Protein AF-A0A1F7N893-F1 (afdb_monomer)

Sequence (96 aa):
MLRCMRPRGCAMAEMVRKQLYIEPRQERLLKERAKKYGVTEADLIRQAIDRGLERTAPQVPDPEAWKQVERFIEHRRTGRLRQRKRTWTRDELYDR

Secondary structure (DSSP, 8-state):
-----PPP------PPP------HHHHHHHHHHHHHHTS-HHHHHHHHHHHHHHHHS-----HHHHHHHHHHHHHHHHS----PPP-S-SGGGT--

Structure (mmCIF, N/CA/C/O backbone):
data_AF-A0A1F7N893-F1
#
_entry.id   AF-A0A1F7N893-F1
#
loop_
_atom_site.group_PDB
_atom_site.id
_atom_site.type_symbol
_atom_site.label_atom_id
_atom_site.label_alt_id
_atom_site.label_comp_id
_atom_site.label_asym_id
_atom_site.label_entity_id
_atom_site.label_seq_id
_atom_site.pdbx_PDB_ins_code
_atom_site.Cartn_x
_atom_site.Cartn_y
_atom_site.Cartn_z
_atom_site.occupancy
_atom_site.B_iso_or_equiv
_atom_site.auth_seq_id
_atom_site.auth_comp_id
_atom_site.auth_asym_id
_atom_site.auth_atom_id
_atom_site.pdbx_PDB_model_num
ATOM 1 N N . MET A 1 1 ? 3.728 -22.734 35.943 1.00 41.47 1 MET A N 1
ATOM 2 C CA . MET A 1 1 ? 3.513 -23.491 34.690 1.00 41.47 1 MET A CA 1
ATOM 3 C C . MET A 1 1 ? 2.091 -23.235 34.201 1.00 41.47 1 MET A C 1
ATOM 5 O O . MET A 1 1 ? 1.180 -23.895 34.676 1.00 41.47 1 MET A O 1
ATOM 9 N N . LEU A 1 2 ? 1.868 -22.262 33.309 1.00 40.94 2 LEU A N 1
ATOM 10 C CA . LEU A 1 2 ? 0.575 -22.125 32.626 1.00 40.94 2 LEU A CA 1
ATOM 11 C C . LEU A 1 2 ? 0.724 -22.635 31.195 1.00 40.94 2 LEU A C 1
ATOM 13 O O . LEU A 1 2 ? 1.365 -22.025 30.343 1.00 40.94 2 LEU A O 1
ATOM 17 N N . ARG A 1 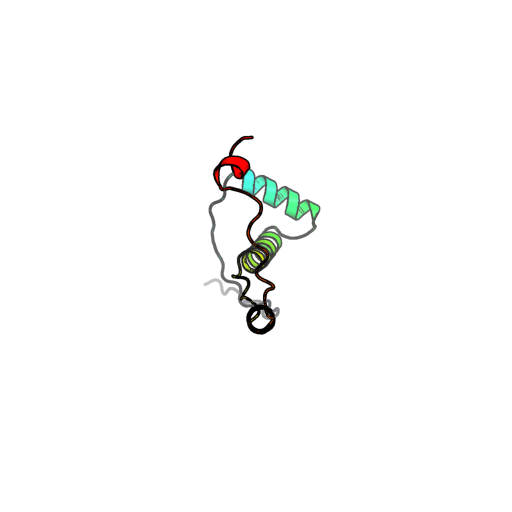3 ? 0.155 -23.818 30.977 1.00 44.88 3 ARG A N 1
ATOM 18 C CA . ARG A 1 3 ? 0.086 -24.513 29.699 1.00 44.88 3 ARG A CA 1
ATOM 19 C C . ARG A 1 3 ? -0.901 -23.759 28.811 1.00 44.88 3 ARG A C 1
ATOM 21 O O . ARG A 1 3 ? -2.108 -23.906 28.962 1.00 44.88 3 ARG A O 1
ATOM 28 N N . CYS A 1 4 ? -0.393 -22.924 27.910 1.00 34.81 4 CYS A N 1
ATOM 29 C CA . CYS A 1 4 ? -1.224 -22.274 26.905 1.00 34.81 4 CYS A CA 1
ATOM 30 C C . CYS A 1 4 ? -1.684 -23.345 25.901 1.00 34.81 4 CYS A C 1
ATOM 32 O O . CYS A 1 4 ? -0.882 -23.902 25.146 1.00 34.81 4 CYS A O 1
ATOM 34 N N . MET A 1 5 ? -2.970 -23.696 25.958 1.00 48.31 5 MET A N 1
ATOM 35 C CA . MET A 1 5 ? -3.629 -24.551 24.976 1.00 48.31 5 MET A CA 1
ATOM 36 C C . MET A 1 5 ? -3.601 -23.842 23.620 1.00 48.31 5 MET A C 1
ATOM 38 O O . MET A 1 5 ? -4.215 -22.794 23.457 1.00 48.31 5 MET A O 1
ATOM 42 N N . ARG A 1 6 ? -2.876 -24.405 22.645 1.00 51.38 6 ARG A N 1
ATOM 43 C CA . ARG A 1 6 ? -2.933 -23.948 21.251 1.00 51.38 6 ARG A CA 1
ATOM 44 C C . ARG A 1 6 ? -4.300 -24.331 20.675 1.00 51.38 6 ARG A C 1
ATOM 46 O O . ARG A 1 6 ? -4.573 -25.534 20.607 1.00 51.38 6 ARG A O 1
ATOM 53 N N . PRO A 1 7 ? -5.142 -23.387 20.227 1.00 50.91 7 PRO A N 1
ATOM 54 C CA . PRO A 1 7 ? -6.291 -23.754 19.422 1.00 50.91 7 PRO A CA 1
ATOM 55 C C . PRO A 1 7 ? -5.778 -24.212 18.051 1.00 50.91 7 PRO A C 1
ATOM 57 O O . PRO A 1 7 ? -5.118 -23.471 17.322 1.00 50.91 7 PRO A O 1
ATOM 60 N N . ARG A 1 8 ? -6.030 -25.484 17.736 1.00 52.31 8 ARG A N 1
ATOM 61 C CA . ARG A 1 8 ? -5.897 -26.037 16.386 1.00 52.31 8 ARG A CA 1
ATOM 62 C C . ARG A 1 8 ? -7.043 -25.492 15.529 1.00 52.31 8 ARG A C 1
ATOM 64 O O . ARG A 1 8 ? -8.186 -25.568 15.964 1.00 52.31 8 ARG A O 1
ATOM 71 N N . GLY A 1 9 ? -6.743 -25.059 14.304 1.00 52.34 9 GLY A N 1
ATOM 72 C CA . GLY A 1 9 ? -7.735 -25.039 13.221 1.00 52.34 9 GLY A CA 1
ATOM 73 C C . GLY A 1 9 ? -8.150 -23.671 12.679 1.00 52.34 9 GLY A C 1
ATOM 74 O O . GLY A 1 9 ? -9.301 -23.282 12.806 1.00 52.34 9 GLY A O 1
ATOM 75 N N . CYS A 1 10 ? -7.233 -22.986 11.999 1.00 40.25 10 CYS A N 1
ATOM 76 C CA . CYS A 1 10 ? -7.524 -22.223 10.782 1.00 40.25 10 CYS A CA 1
ATOM 77 C C . CYS A 1 10 ? -6.176 -21.931 10.130 1.00 40.25 10 CYS A C 1
ATOM 79 O O . CYS A 1 10 ? -5.453 -21.043 10.573 1.00 40.25 10 CYS A O 1
ATOM 81 N N . ALA A 1 11 ? -5.792 -22.719 9.126 1.00 46.16 11 ALA A N 1
ATOM 82 C CA . ALA A 1 11 ? -4.612 -22.428 8.323 1.00 46.16 11 ALA A CA 1
ATOM 83 C C . ALA A 1 11 ? -4.926 -21.244 7.392 1.00 46.16 11 ALA A C 1
ATOM 85 O O . ALA A 1 11 ? -5.061 -21.394 6.184 1.00 46.16 11 ALA A O 1
ATOM 86 N N . MET A 1 12 ? -5.079 -20.052 7.974 1.00 55.03 12 MET A N 1
ATOM 87 C CA . MET A 1 12 ? -4.683 -18.837 7.277 1.00 55.03 12 MET A CA 1
ATOM 88 C C . MET A 1 12 ? -3.176 -18.971 7.054 1.00 55.03 12 MET A C 1
ATOM 90 O O . MET A 1 12 ? -2.488 -19.458 7.954 1.00 55.03 12 MET A O 1
ATOM 94 N N . ALA A 1 13 ? -2.685 -18.622 5.863 1.00 69.12 13 ALA A N 1
ATOM 95 C CA . ALA A 1 13 ? -1.261 -18.669 5.529 1.00 69.12 13 ALA A CA 1
ATOM 96 C C . ALA A 1 13 ? -0.391 -18.219 6.716 1.00 69.12 13 ALA A C 1
ATOM 98 O O . ALA A 1 13 ? -0.778 -17.294 7.430 1.00 69.12 13 ALA A O 1
ATOM 99 N N . GLU A 1 14 ? 0.745 -18.881 6.948 1.00 86.81 14 GLU A N 1
ATOM 100 C CA . GLU A 1 14 ? 1.640 -18.572 8.068 1.00 86.81 14 GLU A CA 1
ATOM 101 C C . GLU A 1 14 ? 1.958 -17.067 8.097 1.00 86.81 14 GLU A C 1
ATOM 103 O O . GLU A 1 14 ? 2.666 -16.539 7.240 1.00 86.81 14 GLU A O 1
ATOM 108 N N . MET A 1 15 ? 1.371 -16.347 9.058 1.00 85.94 15 MET A N 1
ATOM 109 C CA . MET A 1 15 ? 1.519 -14.898 9.156 1.00 85.94 15 MET A CA 1
ATOM 110 C C . MET A 1 15 ? 2.722 -14.558 10.030 1.00 85.94 15 MET A C 1
ATOM 112 O O . MET A 1 15 ? 2.794 -14.949 11.196 1.00 85.94 15 MET A O 1
ATOM 116 N N . VAL A 1 16 ? 3.643 -13.757 9.496 1.00 91.56 16 VAL A N 1
ATOM 117 C CA . VAL A 1 16 ? 4.785 -13.239 10.258 1.00 91.56 16 VAL A CA 1
ATOM 118 C C . VAL A 1 16 ? 4.393 -11.927 10.936 1.00 91.56 16 VAL A C 1
ATOM 120 O O . VAL A 1 16 ? 4.088 -10.942 10.263 1.00 91.56 16 VAL A O 1
ATOM 123 N N . ARG A 1 17 ? 4.446 -11.874 12.275 1.00 92.19 17 ARG A N 1
ATOM 124 C CA . ARG A 1 17 ? 4.207 -10.630 13.026 1.00 92.19 17 ARG A CA 1
ATOM 125 C C . ARG A 1 17 ? 5.308 -9.614 12.717 1.00 92.19 17 ARG A C 1
ATOM 127 O O . ARG A 1 17 ? 6.487 -9.882 12.945 1.00 92.19 17 ARG A O 1
ATOM 134 N N . LYS A 1 18 ? 4.918 -8.432 12.241 1.00 91.31 18 LYS A N 1
ATOM 135 C CA . LYS A 1 18 ? 5.808 -7.285 12.021 1.00 91.31 18 LYS A CA 1
ATOM 136 C C . LYS A 1 18 ? 5.361 -6.109 12.887 1.00 91.31 18 LYS A C 1
ATOM 138 O O . LYS A 1 18 ? 4.165 -5.894 13.055 1.00 91.31 18 LYS A O 1
ATOM 143 N N . GLN A 1 19 ? 6.322 -5.372 13.442 1.00 93.88 19 GLN A N 1
ATOM 144 C CA . GLN A 1 19 ? 6.095 -4.125 14.174 1.00 93.88 19 GLN A CA 1
ATOM 145 C C . GLN A 1 19 ? 6.637 -2.976 13.323 1.00 93.88 19 GLN A C 1
ATOM 147 O O . GLN A 1 19 ? 7.770 -3.051 12.851 1.00 93.88 19 GLN A O 1
ATOM 152 N N . LEU A 1 20 ? 5.826 -1.943 13.104 1.00 91.56 20 LEU A N 1
ATOM 153 C CA . LEU A 1 20 ? 6.138 -0.817 12.225 1.00 91.56 20 LEU A CA 1
ATOM 154 C C . LEU A 1 20 ? 5.893 0.487 12.990 1.00 91.56 20 LEU A C 1
ATOM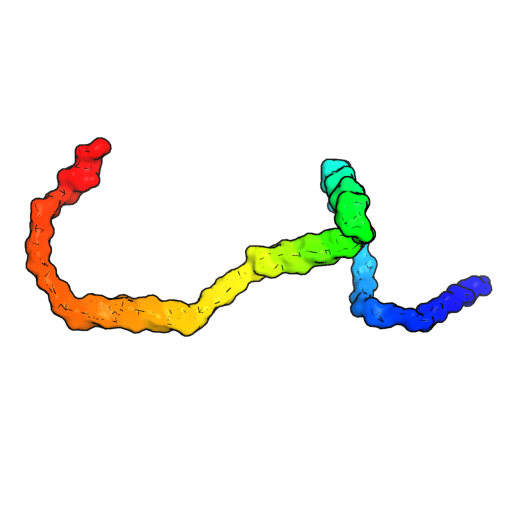 156 O O . LEU A 1 20 ? 4.937 0.568 13.762 1.00 91.56 20 LEU A O 1
ATOM 160 N N . TYR A 1 21 ? 6.732 1.494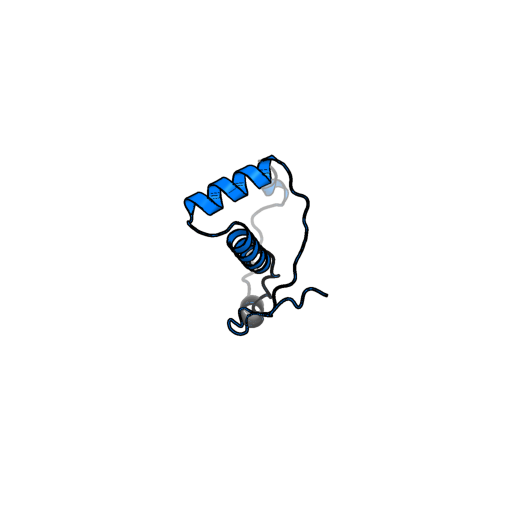 12.758 1.00 97.06 21 TYR A N 1
ATOM 161 C CA . TYR A 1 21 ? 6.452 2.871 13.159 1.00 97.06 21 TYR A CA 1
ATOM 162 C C . TYR A 1 21 ? 5.869 3.613 11.959 1.00 97.06 21 TYR A C 1
ATOM 164 O O . TYR A 1 21 ? 6.410 3.528 10.858 1.00 97.06 21 TYR A O 1
ATOM 172 N N . ILE A 1 22 ? 4.762 4.318 12.176 1.00 95.94 22 ILE A N 1
ATOM 173 C CA . ILE A 1 22 ? 4.063 5.103 11.157 1.00 95.94 22 ILE A CA 1
ATOM 174 C C . ILE A 1 22 ? 3.784 6.502 11.697 1.00 95.94 22 ILE A C 1
ATOM 176 O O . ILE A 1 22 ? 3.723 6.717 12.909 1.00 95.94 22 ILE A O 1
ATOM 180 N N . GLU A 1 23 ? 3.615 7.467 10.803 1.00 98.31 23 GLU A N 1
ATOM 181 C CA . GLU A 1 23 ? 3.314 8.839 11.205 1.00 98.31 23 GLU A CA 1
ATOM 182 C C . GLU A 1 23 ? 1.893 8.950 11.794 1.00 98.31 23 GLU A C 1
ATOM 184 O O . GLU A 1 23 ? 0.985 8.244 11.342 1.00 98.31 23 GLU A O 1
ATOM 189 N N . PRO A 1 24 ? 1.621 9.910 12.702 1.00 98.19 24 PRO A N 1
ATOM 190 C CA . PRO A 1 24 ? 0.276 10.119 13.257 1.00 98.19 24 PRO A CA 1
ATOM 191 C C . PRO A 1 24 ? -0.805 10.330 12.185 1.00 98.19 24 PRO A C 1
ATOM 193 O O . PRO A 1 24 ? -1.955 9.913 12.330 1.00 98.19 24 PRO A O 1
ATOM 196 N N . ARG A 1 25 ? -0.430 10.955 11.061 1.00 97.94 25 ARG A N 1
ATOM 197 C CA . ARG A 1 25 ? -1.315 11.127 9.905 1.00 97.94 25 ARG A CA 1
ATOM 198 C C . ARG A 1 25 ? -1.681 9.788 9.257 1.00 97.94 25 ARG A C 1
ATOM 200 O O . ARG A 1 25 ? -2.825 9.626 8.836 1.00 97.94 25 ARG A O 1
ATOM 207 N N . GLN A 1 26 ? -0.726 8.867 9.139 1.00 96.69 26 GLN A N 1
ATOM 208 C CA . GLN A 1 26 ? -0.928 7.549 8.533 1.00 96.69 26 GLN A CA 1
ATOM 209 C C . GLN A 1 26 ? -1.821 6.678 9.419 1.00 96.69 26 GLN A C 1
ATOM 211 O O . GLN A 1 26 ? -2.761 6.081 8.904 1.00 96.69 26 GLN A O 1
ATOM 216 N N . GLU A 1 27 ? -1.604 6.703 10.734 1.00 97.56 27 GLU A N 1
ATOM 217 C CA . GLU A 1 27 ? -2.449 6.035 11.734 1.00 97.56 27 GLU A CA 1
ATOM 218 C C . GLU A 1 27 ? -3.920 6.465 11.618 1.00 97.56 27 GLU A C 1
ATOM 220 O O . GLU A 1 27 ? -4.822 5.635 11.487 1.00 97.56 27 GLU A O 1
ATOM 225 N N . ARG A 1 28 ? -4.176 7.782 11.579 1.00 97.94 28 ARG A N 1
ATOM 226 C CA . ARG A 1 28 ? -5.538 8.315 11.409 1.00 97.94 28 ARG A CA 1
ATOM 227 C C . ARG A 1 28 ? -6.185 7.811 10.117 1.00 97.94 28 ARG A C 1
ATOM 229 O O . ARG A 1 28 ? -7.318 7.337 10.129 1.00 97.94 28 ARG A O 1
ATOM 236 N N . LEU A 1 29 ? -5.451 7.888 9.009 1.00 97.31 29 LEU A N 1
ATOM 237 C CA . LEU A 1 29 ? -5.936 7.446 7.704 1.00 97.31 29 LEU A CA 1
ATOM 238 C C . LEU A 1 29 ? -6.196 5.936 7.645 1.00 97.31 29 LEU A C 1
ATOM 240 O O . LEU A 1 29 ? -7.112 5.506 6.943 1.00 97.31 29 LEU A O 1
ATOM 244 N N . LEU A 1 30 ? -5.386 5.137 8.340 1.00 96.94 30 LEU A N 1
ATOM 245 C CA . LEU A 1 30 ? -5.537 3.690 8.407 1.00 96.94 30 LEU A CA 1
ATOM 246 C C . LEU A 1 30 ? -6.846 3.327 9.114 1.00 96.94 30 LEU A C 1
ATOM 248 O O . LEU A 1 30 ? -7.661 2.603 8.542 1.00 96.94 30 LEU A O 1
ATOM 252 N N . LYS A 1 31 ? -7.097 3.930 10.281 1.00 96.88 31 LYS A N 1
ATOM 253 C CA . LYS A 1 31 ? -8.337 3.771 11.056 1.00 96.88 31 LYS A CA 1
ATOM 254 C C . LYS A 1 31 ? -9.583 4.188 10.288 1.00 96.88 31 LYS A C 1
ATOM 256 O O . LYS A 1 31 ? -10.552 3.432 10.208 1.00 96.88 31 LYS A O 1
ATOM 261 N N . GLU A 1 32 ? -9.559 5.380 9.695 1.00 98.00 32 GLU A N 1
ATOM 262 C CA . GLU A 1 32 ? -10.685 5.903 8.916 1.00 98.00 32 GLU A CA 1
ATOM 263 C C . GLU A 1 32 ? -11.040 4.979 7.747 1.00 98.00 32 GLU A C 1
ATOM 265 O O . GLU A 1 32 ? -12.214 4.682 7.516 1.00 98.00 32 GLU A O 1
ATOM 270 N N . ARG A 1 33 ? -10.030 4.484 7.020 1.00 97.12 33 ARG A N 1
ATOM 271 C CA . ARG A 1 33 ? -10.239 3.606 5.864 1.00 97.12 33 ARG A CA 1
ATOM 272 C C . ARG A 1 33 ? -10.654 2.198 6.260 1.00 97.12 33 ARG A C 1
ATOM 274 O O . ARG A 1 33 ? -11.563 1.667 5.634 1.00 97.12 33 ARG A O 1
ATOM 281 N N . ALA A 1 34 ? -10.044 1.619 7.291 1.00 97.06 34 ALA A N 1
ATOM 282 C CA . ALA A 1 34 ? -10.436 0.314 7.817 1.00 97.06 34 ALA A CA 1
ATOM 283 C C . ALA A 1 34 ? -11.921 0.324 8.212 1.00 97.06 34 ALA A C 1
ATOM 285 O O . ALA A 1 34 ? -12.697 -0.507 7.738 1.00 97.06 34 ALA A O 1
ATOM 286 N N . LYS A 1 35 ? -12.350 1.361 8.948 1.00 96.88 35 LYS A N 1
ATOM 287 C CA . LYS A 1 35 ? -13.760 1.568 9.301 1.00 96.88 35 LYS A CA 1
ATOM 288 C C . LYS A 1 35 ? -14.647 1.753 8.070 1.00 96.88 35 LYS A C 1
ATOM 290 O O . LYS A 1 35 ? -15.694 1.122 7.982 1.00 96.88 35 LYS A O 1
ATOM 295 N N . LYS A 1 36 ? -14.239 2.601 7.120 1.00 96.31 36 LYS A N 1
ATOM 296 C CA . LYS A 1 36 ? -15.006 2.863 5.890 1.00 96.31 36 LYS A CA 1
ATOM 297 C C . LYS A 1 36 ? -15.219 1.599 5.053 1.00 96.31 36 LYS A C 1
ATOM 299 O O . LYS A 1 36 ? -16.273 1.458 4.444 1.00 96.31 36 LYS A O 1
ATOM 304 N N . TYR A 1 37 ? -14.229 0.712 5.001 1.00 93.56 37 TYR A N 1
ATOM 305 C CA . TYR A 1 37 ? -14.279 -0.513 4.202 1.00 93.56 37 TYR A CA 1
ATOM 306 C C . TYR A 1 37 ? -14.787 -1.736 4.975 1.00 93.56 37 TYR A C 1
ATOM 308 O O . TYR A 1 37 ? -14.972 -2.784 4.366 1.00 93.56 37 TYR A O 1
ATOM 316 N N . GLY A 1 38 ? -15.019 -1.621 6.287 1.00 95.00 38 GLY A N 1
ATOM 317 C CA . GLY A 1 38 ? -15.480 -2.736 7.116 1.00 95.00 38 GLY A CA 1
ATOM 318 C C . GLY A 1 38 ? -14.458 -3.871 7.246 1.00 95.00 38 GLY A C 1
ATOM 319 O O . GLY A 1 38 ? -14.846 -5.020 7.425 1.00 95.00 38 GLY A O 1
ATOM 320 N N . VAL A 1 39 ? -13.163 -3.563 7.135 1.00 95.06 39 VAL A N 1
ATOM 321 C CA . VAL A 1 39 ? -12.057 -4.533 7.245 1.00 95.06 39 VAL A CA 1
ATOM 322 C C . VAL A 1 39 ? -11.138 -4.170 8.405 1.00 95.06 39 VAL A C 1
ATOM 324 O O . VAL A 1 39 ? -11.186 -3.051 8.920 1.00 95.06 39 VAL A O 1
ATOM 327 N N . THR A 1 40 ? -10.268 -5.094 8.815 1.00 95.25 40 THR A N 1
ATOM 328 C CA . THR A 1 40 ? -9.266 -4.788 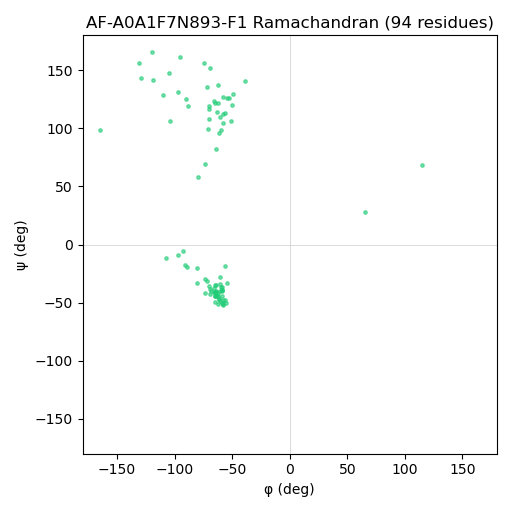9.843 1.00 95.25 40 THR A CA 1
ATOM 329 C C . THR A 1 40 ? -8.139 -3.915 9.279 1.00 95.25 40 THR A C 1
ATOM 331 O O . THR A 1 40 ? -7.849 -3.926 8.081 1.00 95.25 40 THR A O 1
ATOM 334 N N . GLU A 1 41 ? -7.459 -3.169 10.150 1.00 95.06 41 GLU A N 1
ATOM 335 C CA . GLU A 1 41 ? -6.274 -2.385 9.774 1.00 95.06 41 GLU A CA 1
ATOM 336 C C . GLU A 1 41 ? -5.168 -3.274 9.183 1.00 95.06 41 GLU A C 1
ATOM 338 O O . GLU A 1 41 ? -4.539 -2.913 8.189 1.00 95.06 41 GLU A O 1
ATOM 343 N N . ALA A 1 42 ? -4.976 -4.473 9.745 1.00 93.88 42 ALA A N 1
ATOM 344 C CA . ALA A 1 42 ? -4.006 -5.445 9.253 1.00 93.88 42 ALA A CA 1
ATOM 345 C C . ALA A 1 42 ? -4.365 -5.953 7.847 1.00 93.88 42 ALA A C 1
ATOM 347 O O . ALA A 1 42 ? -3.485 -6.083 6.998 1.00 93.88 42 ALA A O 1
ATOM 348 N N . ASP A 1 43 ? -5.645 -6.210 7.575 1.00 93.50 43 ASP A N 1
ATOM 349 C CA . ASP A 1 43 ? -6.119 -6.628 6.250 1.00 93.50 43 ASP A CA 1
ATOM 350 C C . ASP A 1 43 ? -5.883 -5.528 5.221 1.00 93.50 43 ASP A C 1
ATOM 352 O O . ASP A 1 43 ? -5.442 -5.802 4.104 1.00 93.50 43 ASP A O 1
ATOM 356 N N . LEU A 1 44 ? -6.134 -4.277 5.612 1.00 94.75 44 LEU A N 1
ATOM 357 C CA . LEU A 1 44 ? -5.913 -3.119 4.760 1.00 94.75 44 LEU A CA 1
ATOM 358 C C . LEU A 1 44 ? -4.423 -2.915 4.450 1.00 94.75 44 LEU A C 1
ATOM 360 O O . LEU A 1 44 ? -4.083 -2.629 3.303 1.00 94.75 44 LEU A O 1
ATOM 364 N N . ILE A 1 45 ? -3.535 -3.107 5.434 1.00 93.94 45 ILE A N 1
ATOM 365 C CA . ILE A 1 45 ? -2.079 -3.071 5.226 1.00 93.94 45 ILE A CA 1
ATOM 366 C C . ILE A 1 45 ? -1.650 -4.170 4.252 1.00 93.94 45 ILE A C 1
ATOM 368 O O . ILE A 1 45 ? -0.920 -3.879 3.309 1.00 93.94 45 ILE A O 1
ATOM 372 N N . ARG A 1 46 ? -2.125 -5.410 4.434 1.00 92.69 46 ARG A N 1
ATOM 373 C CA . ARG A 1 46 ? -1.801 -6.529 3.532 1.00 92.69 46 ARG A CA 1
ATOM 374 C C . ARG A 1 46 ? -2.217 -6.221 2.092 1.00 92.69 46 ARG A C 1
ATOM 376 O O . ARG A 1 46 ? -1.370 -6.223 1.209 1.00 92.69 46 ARG A O 1
ATOM 383 N N . GLN A 1 47 ? -3.470 -5.812 1.880 1.00 90.75 47 GLN A N 1
ATOM 384 C CA . GLN A 1 47 ? -3.965 -5.426 0.551 1.00 90.75 47 GLN A CA 1
ATOM 385 C C . GLN A 1 47 ? -3.177 -4.263 -0.066 1.00 90.75 47 GLN A C 1
ATOM 387 O O . GLN A 1 47 ? -2.991 -4.212 -1.281 1.00 90.75 47 GLN A O 1
ATOM 392 N N . ALA A 1 48 ? -2.747 -3.295 0.747 1.00 91.56 48 ALA A N 1
ATOM 393 C CA . ALA A 1 48 ? -1.946 -2.175 0.270 1.00 91.56 48 ALA A CA 1
A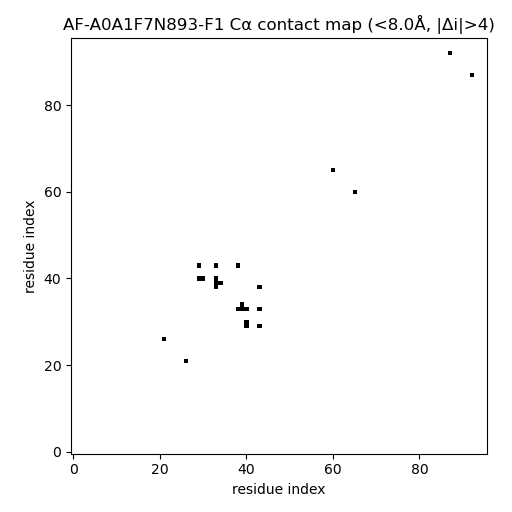TOM 394 C C . ALA A 1 48 ? -0.533 -2.611 -0.144 1.00 91.56 48 ALA A C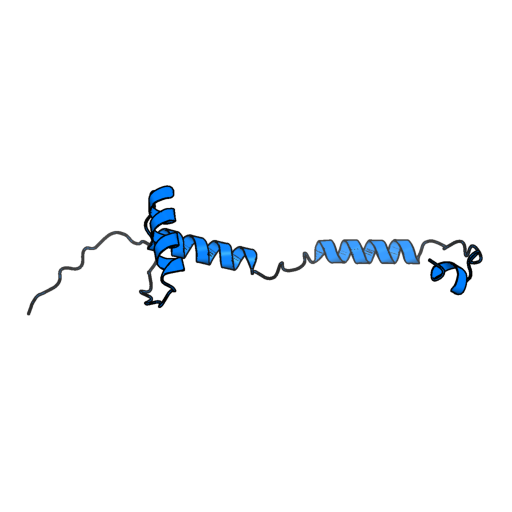 1
ATOM 396 O O . ALA A 1 48 ? -0.031 -2.105 -1.147 1.00 91.56 48 ALA A O 1
ATOM 397 N N . ILE A 1 49 ? 0.082 -3.549 0.587 1.00 90.88 49 ILE A N 1
ATOM 398 C CA . ILE A 1 49 ? 1.369 -4.154 0.220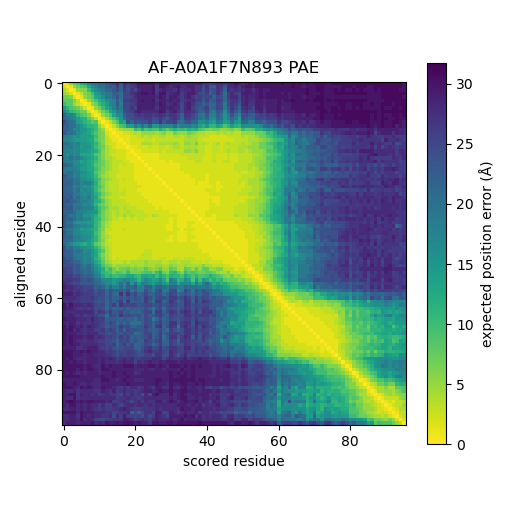 1.00 90.88 49 ILE A CA 1
ATOM 399 C C . ILE A 1 49 ? 1.228 -4.890 -1.112 1.00 90.88 49 ILE A C 1
ATOM 401 O O . ILE A 1 49 ? 1.980 -4.588 -2.034 1.00 90.88 49 ILE A O 1
ATOM 405 N N . ASP A 1 50 ? 0.227 -5.763 -1.249 1.00 89.38 50 ASP A N 1
ATOM 406 C CA . ASP A 1 50 ? 0.011 -6.549 -2.470 1.00 89.38 50 ASP A CA 1
ATOM 407 C C . ASP A 1 50 ? -0.181 -5.635 -3.693 1.00 89.38 50 ASP A C 1
ATOM 409 O O . ASP A 1 50 ? 0.562 -5.719 -4.671 1.00 89.38 50 ASP A O 1
ATOM 413 N N . ARG A 1 51 ? -1.089 -4.652 -3.601 1.00 87.62 51 ARG A N 1
ATOM 414 C CA . ARG A 1 51 ? -1.331 -3.671 -4.679 1.00 87.62 51 ARG A CA 1
ATOM 415 C C . ARG A 1 51 ? -0.122 -2.782 -4.961 1.00 87.62 51 ARG A C 1
ATOM 417 O O . ARG A 1 51 ? 0.078 -2.347 -6.093 1.00 87.62 51 ARG A O 1
ATOM 424 N N . GLY A 1 52 ? 0.644 -2.435 -3.928 1.00 85.06 52 GLY A N 1
ATOM 425 C CA . GLY A 1 52 ? 1.868 -1.652 -4.063 1.00 85.06 52 GLY A CA 1
ATOM 426 C C . GLY A 1 52 ? 2.932 -2.419 -4.842 1.00 85.06 52 GLY A C 1
ATOM 427 O O . GLY A 1 52 ? 3.569 -1.846 -5.726 1.00 85.06 52 GLY A O 1
ATOM 428 N N . LEU A 1 53 ? 3.069 -3.718 -4.569 1.00 75.88 53 LEU A N 1
ATOM 429 C CA . LEU A 1 53 ? 3.974 -4.614 -5.282 1.00 75.88 53 LEU A CA 1
ATOM 430 C C . LEU A 1 53 ? 3.519 -4.853 -6.723 1.00 75.88 53 LEU A C 1
ATOM 432 O O . LEU A 1 53 ? 4.354 -4.799 -7.612 1.00 75.88 53 LEU A O 1
ATOM 436 N N . GLU A 1 54 ? 2.221 -5.010 -6.987 1.00 76.94 54 GLU A N 1
ATOM 437 C CA . GLU A 1 54 ? 1.695 -5.121 -8.359 1.00 76.94 54 GLU A CA 1
ATOM 438 C C . GLU A 1 54 ? 1.954 -3.857 -9.190 1.00 76.94 54 GLU A C 1
ATOM 440 O O . GLU A 1 54 ? 2.335 -3.937 -10.356 1.00 76.94 54 GLU A O 1
ATOM 445 N N . ARG A 1 55 ? 1.779 -2.671 -8.592 1.00 68.69 55 ARG A N 1
ATOM 446 C CA . ARG A 1 55 ? 2.030 -1.385 -9.269 1.00 68.69 55 ARG A CA 1
ATOM 447 C C . ARG A 1 55 ? 3.510 -1.098 -9.494 1.00 68.69 55 ARG A C 1
ATOM 449 O O . ARG A 1 55 ? 3.844 -0.396 -10.443 1.00 68.69 55 ARG A O 1
ATOM 456 N N . THR A 1 56 ? 4.367 -1.584 -8.599 1.00 61.34 56 THR A N 1
ATOM 457 C CA . THR A 1 56 ? 5.820 -1.346 -8.633 1.00 61.34 56 THR A CA 1
ATOM 458 C C . THR A 1 56 ? 6.572 -2.498 -9.299 1.00 61.34 56 THR A C 1
ATOM 460 O O . THR A 1 56 ? 7.763 -2.368 -9.575 1.00 61.34 56 THR A O 1
ATOM 463 N N . ALA A 1 57 ? 5.897 -3.616 -9.587 1.00 61.59 57 ALA A N 1
ATOM 464 C CA . ALA A 1 57 ? 6.453 -4.689 -10.389 1.00 61.59 57 ALA A CA 1
ATOM 465 C C . ALA A 1 57 ? 6.964 -4.074 -11.699 1.00 61.59 57 ALA A C 1
ATOM 467 O O . ALA A 1 57 ? 6.196 -3.373 -12.373 1.00 61.59 57 ALA A O 1
ATOM 468 N N . PRO A 1 58 ? 8.244 -4.294 -12.064 1.00 58.84 58 PRO A N 1
ATOM 469 C CA . PRO A 1 58 ? 8.708 -3.961 -13.396 1.00 58.84 58 PRO A CA 1
ATOM 470 C C . PRO A 1 58 ? 7.709 -4.587 -14.359 1.00 58.84 58 PRO A C 1
ATOM 472 O O . PRO A 1 58 ? 7.482 -5.797 -14.299 1.00 58.84 58 PRO A O 1
ATOM 475 N N . GLN A 1 59 ? 7.065 -3.769 -15.190 1.00 63.44 59 GLN A N 1
ATOM 476 C CA . GLN A 1 59 ? 6.324 -4.292 -16.326 1.00 63.44 59 GLN A CA 1
ATOM 477 C C . GLN A 1 59 ? 7.377 -5.030 -17.141 1.00 63.44 59 GLN A C 1
ATOM 479 O O . GLN A 1 59 ? 8.193 -4.384 -17.796 1.00 63.44 59 GLN A O 1
ATOM 484 N N . VAL A 1 60 ? 7.461 -6.355 -16.994 1.00 63.44 60 VAL A N 1
ATOM 485 C CA . VAL A 1 60 ? 8.358 -7.166 -17.811 1.00 63.44 60 VAL A CA 1
ATOM 486 C C . VAL A 1 60 ? 7.905 -6.883 -19.237 1.00 63.44 60 VAL A C 1
ATOM 488 O O . VAL A 1 60 ? 6.751 -7.190 -19.548 1.00 63.44 60 VAL A O 1
ATOM 491 N N . PRO A 1 61 ? 8.725 -6.206 -20.064 1.00 64.19 61 PRO A N 1
ATOM 492 C CA . PRO A 1 61 ? 8.291 -5.827 -21.395 1.00 64.19 61 PRO A CA 1
ATOM 493 C C . PRO A 1 61 ? 7.896 -7.100 -22.126 1.00 64.19 61 PRO A C 1
ATOM 495 O O . PRO A 1 61 ? 8.681 -8.049 -22.140 1.00 64.19 61 PRO A O 1
ATOM 498 N N . ASP A 1 62 ? 6.685 -7.133 -22.683 1.00 77.19 62 ASP A N 1
ATOM 499 C CA . ASP A 1 62 ? 6.219 -8.283 -23.451 1.00 77.19 62 ASP A CA 1
ATOM 500 C C . ASP A 1 62 ? 7.221 -8.546 -24.593 1.00 77.19 62 ASP A C 1
ATOM 502 O O . ASP A 1 62 ? 7.355 -7.711 -25.500 1.00 77.19 62 ASP A O 1
ATOM 506 N N . PRO A 1 63 ? 7.945 -9.683 -24.567 1.00 78.31 63 PRO A N 1
ATOM 507 C CA . PRO A 1 63 ? 8.945 -9.987 -25.580 1.00 78.31 63 PRO A CA 1
ATOM 508 C C . PRO A 1 63 ? 8.344 -10.064 -26.987 1.00 78.31 63 PRO A C 1
ATOM 510 O O . PRO A 1 63 ? 9.038 -9.794 -27.967 1.00 78.31 63 PRO A O 1
ATOM 513 N N . GLU A 1 64 ? 7.061 -10.417 -27.115 1.00 84.00 64 GLU A N 1
ATOM 514 C CA . GLU A 1 64 ? 6.396 -10.501 -28.413 1.00 84.00 64 GLU A CA 1
ATOM 515 C C . GLU A 1 64 ? 5.957 -9.120 -28.917 1.00 84.00 64 GLU A C 1
ATOM 517 O O . GLU A 1 64 ? 6.057 -8.846 -30.116 1.00 84.00 64 GLU A O 1
ATOM 522 N N . ALA A 1 65 ? 5.570 -8.201 -28.027 1.00 82.75 65 ALA A N 1
ATOM 523 C CA . ALA A 1 65 ? 5.363 -6.795 -28.381 1.00 82.75 65 ALA A CA 1
ATOM 524 C C . ALA A 1 65 ? 6.654 -6.149 -28.916 1.00 82.75 65 ALA A C 1
ATOM 526 O O . ALA A 1 65 ? 6.612 -5.418 -29.907 1.00 82.75 65 ALA A O 1
ATOM 527 N N . TRP A 1 66 ? 7.813 -6.465 -28.327 1.00 83.19 66 TRP A N 1
ATOM 528 C CA . TRP A 1 66 ? 9.100 -5.956 -28.814 1.00 83.19 66 TRP A CA 1
ATOM 529 C C . TRP A 1 66 ? 9.450 -6.481 -30.213 1.00 83.19 66 TRP A C 1
ATOM 531 O O . TRP A 1 66 ? 9.789 -5.702 -31.105 1.00 83.19 66 TRP A O 1
ATOM 541 N N . LYS A 1 67 ? 9.254 -7.781 -30.462 1.00 89.94 67 LYS A N 1
ATOM 542 C CA . LYS A 1 67 ? 9.447 -8.365 -31.801 1.00 89.94 67 LYS A CA 1
ATOM 543 C C . LYS A 1 67 ? 8.530 -7.745 -32.855 1.00 89.94 67 LYS A C 1
ATOM 545 O O . LYS A 1 67 ? 8.925 -7.621 -34.012 1.00 89.94 67 LYS A O 1
ATOM 550 N N . GLN A 1 68 ? 7.305 -7.351 -32.496 1.00 88.56 68 GLN A N 1
ATOM 551 C CA . GLN A 1 68 ? 6.409 -6.649 -33.424 1.00 88.56 68 GLN A CA 1
ATOM 552 C C . GLN A 1 68 ? 6.969 -5.281 -33.836 1.00 88.56 68 GLN A C 1
ATOM 554 O O . GLN A 1 68 ? 6.905 -4.926 -35.014 1.00 88.56 68 GLN A O 1
ATOM 559 N N . VAL A 1 69 ? 7.574 -4.544 -32.899 1.00 89.00 69 VAL A N 1
ATOM 560 C CA . VAL A 1 69 ? 8.271 -3.282 -33.194 1.00 89.00 69 VAL A CA 1
ATOM 561 C C . VAL A 1 69 ? 9.477 -3.524 -34.103 1.00 89.00 69 VAL A C 1
ATOM 563 O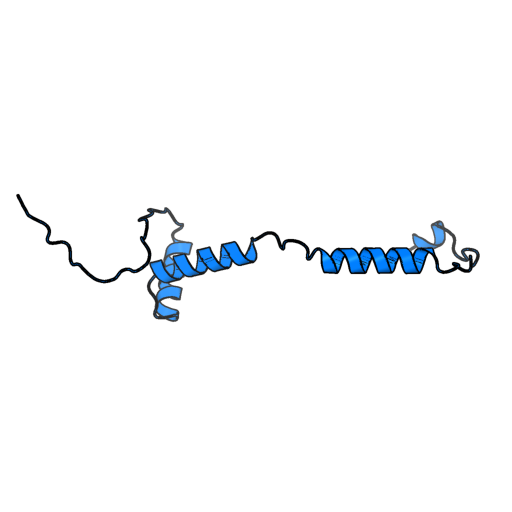 O . VAL A 1 69 ? 9.654 -2.799 -35.083 1.00 89.00 69 VAL A O 1
ATOM 566 N N . GLU A 1 70 ? 10.273 -4.560 -33.836 1.00 90.12 70 GLU A N 1
ATOM 567 C CA . GLU A 1 70 ? 11.423 -4.920 -34.677 1.00 90.12 70 GLU A CA 1
ATOM 568 C C . GLU A 1 70 ? 10.998 -5.251 -36.113 1.00 90.12 70 GLU A C 1
ATOM 570 O O . GLU A 1 70 ? 11.518 -4.652 -37.059 1.00 90.12 70 GLU A O 1
ATOM 575 N N . ARG A 1 71 ? 9.977 -6.104 -36.285 1.00 91.69 71 ARG A N 1
ATOM 576 C CA . ARG A 1 71 ? 9.401 -6.428 -37.604 1.00 91.69 71 ARG A CA 1
ATOM 577 C C . ARG A 1 71 ? 8.871 -5.180 -38.314 1.00 91.69 71 ARG A C 1
ATOM 579 O O . ARG A 1 71 ? 9.059 -5.030 -39.520 1.00 91.69 71 ARG A O 1
ATOM 586 N N . PHE A 1 72 ? 8.236 -4.259 -37.586 1.00 87.12 72 PHE A N 1
ATOM 587 C CA . PHE A 1 72 ? 7.745 -2.997 -38.146 1.00 87.12 72 PHE A CA 1
ATOM 588 C C . PHE A 1 72 ? 8.887 -2.098 -38.648 1.00 87.12 72 PHE A C 1
ATOM 590 O O . PHE A 1 72 ? 8.806 -1.543 -39.749 1.00 87.12 72 PHE A O 1
ATOM 597 N N . ILE A 1 73 ? 9.969 -1.968 -37.873 1.00 87.75 73 ILE A N 1
ATOM 598 C CA . ILE A 1 73 ? 11.162 -1.202 -38.264 1.00 87.75 73 ILE A CA 1
ATOM 599 C C . ILE A 1 73 ? 11.819 -1.830 -39.497 1.00 87.75 73 ILE A C 1
ATOM 601 O O . ILE A 1 73 ? 12.178 -1.112 -40.431 1.00 87.75 73 ILE A O 1
ATOM 605 N N . GLU A 1 74 ? 11.957 -3.154 -39.527 1.00 87.56 74 GLU A N 1
ATOM 606 C CA . GLU A 1 74 ? 12.559 -3.889 -40.641 1.00 87.56 74 GLU A CA 1
ATOM 607 C C . GLU A 1 74 ? 11.732 -3.769 -41.931 1.00 87.56 74 GLU A C 1
ATOM 609 O O . GLU A 1 74 ? 12.266 -3.441 -42.997 1.00 87.56 74 GLU A O 1
ATOM 614 N N . HIS A 1 75 ? 10.408 -3.907 -41.828 1.00 83.38 75 HIS A N 1
ATOM 615 C CA . HIS A 1 75 ? 9.483 -3.682 -42.939 1.00 83.38 75 HIS A CA 1
ATOM 616 C C . HIS A 1 75 ? 9.589 -2.250 -43.496 1.00 83.38 75 HIS A C 1
ATOM 618 O O . HIS A 1 75 ? 9.586 -2.027 -44.706 1.00 83.38 75 HIS A O 1
ATOM 624 N N . ARG A 1 76 ? 9.762 -1.250 -42.623 1.00 78.81 76 ARG A N 1
ATOM 625 C CA . ARG A 1 76 ? 9.956 0.152 -43.030 1.00 78.81 76 ARG A CA 1
ATOM 626 C C . ARG A 1 76 ? 11.337 0.439 -43.618 1.00 78.81 76 ARG A C 1
ATOM 628 O O . ARG A 1 76 ? 11.440 1.333 -44.454 1.00 78.81 76 ARG A O 1
ATOM 635 N N . ARG A 1 77 ? 12.385 -0.284 -43.207 1.00 74.94 77 ARG A N 1
ATOM 636 C CA . ARG A 1 77 ? 13.741 -0.161 -43.778 1.00 74.94 77 ARG A CA 1
ATOM 637 C C . ARG A 1 77 ? 13.821 -0.700 -45.204 1.00 74.94 77 ARG A C 1
ATOM 639 O O . ARG A 1 77 ? 14.553 -0.145 -46.017 1.00 74.94 77 ARG A O 1
ATOM 646 N N . THR A 1 78 ? 13.086 -1.769 -45.494 1.00 69.50 78 THR A N 1
ATOM 647 C CA . THR A 1 78 ? 13.066 -2.418 -46.817 1.00 69.50 78 THR A CA 1
ATOM 648 C C . THR A 1 78 ? 12.167 -1.693 -47.822 1.00 69.50 78 THR A C 1
ATOM 650 O O . THR A 1 78 ? 12.373 -1.801 -49.032 1.00 69.50 78 THR A O 1
ATOM 653 N N . GLY A 1 79 ? 11.222 -0.877 -47.346 1.00 68.00 79 GLY A N 1
ATOM 654 C CA . GLY A 1 79 ? 10.489 0.070 -48.178 1.00 68.00 79 GLY A CA 1
ATOM 655 C C . GLY A 1 79 ? 11.425 1.114 -48.794 1.00 68.00 79 GLY A C 1
ATOM 656 O O . GLY A 1 79 ? 12.101 1.860 -48.090 1.00 68.00 79 GLY A O 1
ATOM 657 N N . ARG A 1 80 ? 11.451 1.199 -50.129 1.00 61.78 80 ARG A N 1
ATOM 658 C CA . ARG A 1 80 ? 12.224 2.201 -50.878 1.00 61.78 80 ARG A CA 1
ATOM 659 C C . ARG A 1 80 ? 11.723 3.601 -50.496 1.00 61.78 80 ARG A C 1
ATOM 661 O O . ARG A 1 80 ? 10.733 4.084 -51.043 1.00 61.78 80 ARG A O 1
ATOM 668 N N . LEU A 1 81 ? 12.384 4.258 -49.543 1.00 63.22 81 LEU A N 1
ATOM 669 C CA . LEU A 1 81 ? 12.100 5.651 -49.213 1.00 63.22 81 LEU A CA 1
ATOM 670 C C . LEU A 1 81 ? 12.359 6.473 -50.478 1.00 63.22 81 LEU A C 1
ATOM 672 O O . LEU A 1 81 ? 13.504 6.621 -50.906 1.00 63.22 81 LEU A O 1
ATOM 676 N N . ARG A 1 82 ? 11.299 7.003 -51.102 1.00 63.09 82 ARG A N 1
ATOM 677 C CA . ARG A 1 82 ? 11.450 8.078 -52.084 1.00 63.09 82 ARG A CA 1
ATOM 678 C C . ARG A 1 82 ? 12.157 9.206 -51.347 1.00 63.09 82 ARG A C 1
ATOM 680 O O . ARG A 1 82 ? 11.539 9.874 -50.522 1.00 63.09 82 ARG A O 1
ATOM 687 N N . GLN A 1 83 ? 13.447 9.388 -51.615 1.00 61.47 83 GLN A N 1
ATOM 688 C CA . GLN A 1 83 ? 14.199 10.541 -51.146 1.00 61.47 83 GLN A CA 1
ATOM 689 C C . GLN A 1 83 ? 13.587 11.786 -51.801 1.00 61.47 83 GLN A C 1
ATOM 691 O O . GLN A 1 83 ? 14.047 12.258 -52.837 1.00 61.47 83 GLN A O 1
ATOM 696 N N . ARG A 1 84 ? 12.494 12.314 -51.237 1.00 66.44 84 ARG A N 1
ATOM 697 C CA . ARG A 1 84 ? 12.109 13.696 -51.505 1.00 66.44 84 ARG A CA 1
ATOM 698 C C . ARG A 1 84 ? 13.232 14.537 -50.925 1.00 66.44 84 ARG A C 1
ATOM 700 O O . ARG A 1 84 ? 13.547 14.411 -49.741 1.00 66.44 84 ARG A O 1
ATOM 707 N N . LYS A 1 85 ? 13.854 15.354 -51.778 1.00 72.25 85 LYS A N 1
ATOM 708 C CA . LYS A 1 85 ? 14.791 16.383 -51.327 1.00 72.25 85 LYS A CA 1
ATOM 709 C C . LYS A 1 85 ? 14.111 17.154 -50.197 1.00 72.25 85 LYS A C 1
ATOM 711 O O . LYS A 1 85 ? 12.945 17.530 -50.334 1.00 72.25 85 LYS A O 1
ATOM 716 N N . ARG A 1 86 ? 14.812 17.311 -49.072 1.00 73.00 86 ARG A N 1
ATOM 717 C CA . ARG A 1 86 ? 14.327 18.128 -47.955 1.00 73.00 86 ARG A CA 1
ATOM 718 C C . ARG A 1 86 ? 14.012 19.518 -48.507 1.00 73.00 86 ARG A C 1
ATOM 720 O O . ARG A 1 86 ? 14.847 20.091 -49.198 1.00 73.00 86 ARG A O 1
ATOM 727 N N . THR A 1 87 ? 12.795 19.996 -48.271 1.00 78.88 87 THR A N 1
ATOM 728 C CA . THR A 1 87 ? 12.348 21.323 -48.732 1.00 78.88 87 THR A CA 1
ATOM 729 C C . THR A 1 87 ? 12.609 22.402 -47.687 1.00 78.88 87 THR A C 1
ATOM 731 O O . THR A 1 87 ? 12.615 23.570 -48.034 1.00 78.88 87 THR A O 1
ATOM 734 N N . TRP A 1 88 ? 12.843 22.010 -46.435 1.00 76.38 88 TRP A N 1
ATOM 735 C CA . TRP A 1 88 ? 13.089 22.920 -45.323 1.00 76.38 88 TRP A CA 1
ATOM 736 C C . TRP A 1 88 ? 14.568 22.948 -44.943 1.00 76.38 88 TRP A C 1
ATOM 738 O O . TRP A 1 88 ? 15.271 21.930 -45.037 1.00 76.38 88 TRP A O 1
ATOM 748 N N . THR A 1 89 ? 15.023 24.111 -44.490 1.00 78.81 89 THR A N 1
ATOM 749 C CA . THR A 1 89 ? 16.346 24.300 -43.888 1.00 78.81 89 THR A CA 1
ATOM 750 C C . THR A 1 89 ? 16.268 24.219 -42.363 1.00 78.81 89 THR A C 1
ATOM 752 O O . THR A 1 89 ? 15.194 24.246 -41.768 1.00 78.81 89 THR A O 1
ATOM 755 N N . ARG A 1 90 ? 17.412 23.989 -41.707 1.00 75.88 90 ARG A N 1
ATOM 756 C CA . ARG A 1 90 ? 17.469 23.786 -40.251 1.00 75.88 90 ARG A CA 1
ATOM 757 C C . ARG A 1 90 ? 17.067 25.053 -39.485 1.00 75.88 90 ARG A C 1
ATOM 759 O O . ARG A 1 90 ? 16.392 24.914 -38.473 1.00 75.88 90 ARG A O 1
ATOM 766 N N . ASP A 1 91 ? 17.454 26.228 -39.972 1.00 77.75 91 ASP A N 1
ATOM 767 C CA . ASP A 1 91 ? 17.118 27.530 -39.380 1.00 77.75 91 ASP A CA 1
ATOM 768 C C . ASP A 1 91 ? 15.604 27.795 -39.362 1.00 77.75 91 ASP A C 1
ATOM 770 O O . ASP A 1 91 ? 15.056 28.094 -38.305 1.00 77.75 91 ASP A O 1
ATOM 774 N N . GLU A 1 92 ? 14.894 27.505 -40.461 1.00 76.94 92 GLU A N 1
ATOM 775 C CA . GLU A 1 92 ? 13.424 27.641 -40.565 1.00 76.94 92 GLU A CA 1
ATOM 776 C C . GLU A 1 92 ? 12.637 26.847 -39.503 1.00 76.94 92 GLU A C 1
ATOM 778 O O . GLU A 1 92 ? 11.451 27.090 -39.283 1.00 76.94 92 GLU A O 1
ATOM 783 N N . LEU A 1 93 ? 13.268 25.857 -38.868 1.00 78.44 93 LEU A N 1
ATOM 784 C CA . LEU A 1 93 ? 12.642 24.967 -37.892 1.00 78.44 93 LEU A CA 1
ATOM 785 C C . LEU A 1 93 ? 12.724 25.504 -36.455 1.00 78.44 93 LEU A C 1
ATOM 787 O O . LEU A 1 93 ? 11.958 25.052 -35.603 1.00 78.44 93 LEU A O 1
ATOM 791 N N . TYR A 1 94 ? 13.646 26.435 -36.188 1.00 75.88 94 TYR A N 1
ATOM 792 C CA . TYR A 1 94 ? 13.893 26.995 -34.857 1.00 75.88 94 TYR A CA 1
ATOM 793 C C . TYR A 1 94 ? 13.403 28.440 -34.692 1.00 7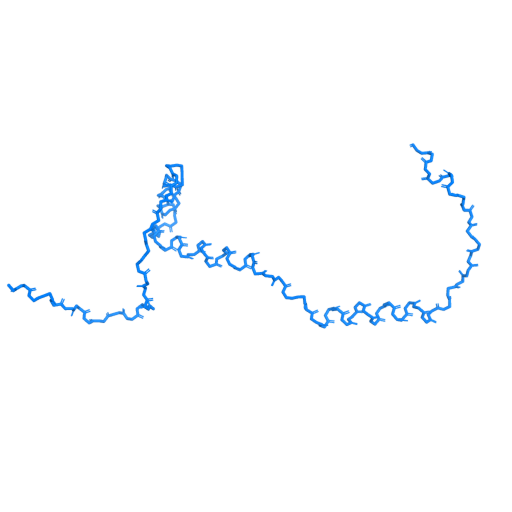5.88 94 TYR A C 1
ATOM 795 O O . TYR A 1 94 ? 13.309 28.889 -33.554 1.00 75.88 94 TYR A O 1
ATOM 803 N N . ASP A 1 95 ? 13.024 29.130 -35.772 1.00 61.81 95 ASP A N 1
ATOM 804 C CA . ASP A 1 95 ? 12.500 30.507 -35.733 1.00 61.81 95 ASP A CA 1
ATOM 805 C C . ASP A 1 95 ? 11.012 30.585 -35.318 1.00 61.81 95 ASP A C 1
ATOM 807 O O . ASP A 1 95 ? 10.160 31.102 -36.045 1.00 61.81 95 ASP A O 1
ATOM 811 N N . ARG A 1 96 ? 10.677 30.063 -34.132 1.00 60.19 96 ARG A N 1
ATOM 812 C CA . ARG A 1 96 ? 9.419 30.379 -33.432 1.00 60.19 96 ARG A CA 1
ATOM 813 C C . ARG A 1 96 ? 9.669 31.128 -32.138 1.00 60.19 96 ARG A C 1
ATOM 815 O O . ARG A 1 96 ? 10.542 30.678 -31.367 1.00 60.19 96 ARG A O 1
#

Solvent-accessible surface area (backbone atoms only — not comparable to full-atom values): 6439 Å² total; per-residue (Å²): 139,83,84,79,80,78,84,82,88,75,90,64,75,92,76,80,91,79,90,81,91,76,53,75,69,53,54,53,53,42,53,56,48,18,62,74,71,75,49,52,57,69,57,49,51,50,53,49,52,54,54,49,48,64,73,65,46,76,78,73,73,57,68,66,63,52,50,52,51,52,52,52,53,52,57,57,67,71,44,82,72,78,82,67,75,79,87,72,59,78,67,79,74,64,80,121

Foldseek 3Di:
DDDPDDDDDDCPDPDDDDDDDDDPVVVVVLVVVCVVVVHDSVVVVVVCVVVVCVVPPPPPPDPVVVVVVVVVVVVVVPPPPPPPPDPDDPVVVPPD

Nearest PDB structures (foldseek):
  6gts-assembly1_C-2  TM=5.581E-01  e=4.748E-01  Escherichia coli

Radius of gyration: 29.42 Å; Cα contacts (8 Å, |Δi|>4): 12; chains: 1; bounding box: 33×56×87 Å

pLDDT: mean 79.0, std 16.91, range [34.81, 98.31]

Mean predicted aligned error: 16.84 Å